Protein AF-A0A4V1M1I7-F1 (afdb_monomer_lite)

Organism: NCBI:txid2023153

pLDDT: mean 76.57, std 18.85, range [36.09, 95.5]

Sequence (164 aa):
MNKIRKSIFTLLSLIFSFTINANAEAYLWKATEIEGVVLYEGDFYGPFREELNNGKYTTFDWFANFAPGYQEYVYGEYYYGNSVWVEVYGMPQDEPTLKIGTRYGIIKDVGNILNGSNIIIGKIYRFFVPKKSVNSNPTFGQVDVNDTLRVYDGIQIKFEAGIR

Structure (mmCIF, N/CA/C/O backbone):
data_AF-A0A4V1M1I7-F1
#
_entry.id   AF-A0A4V1M1I7-F1
#
loop_
_atom_site.group_PDB
_atom_site.id
_atom_site.type_symbol
_atom_site.label_atom_id
_atom_site.label_alt_id
_atom_site.label_comp_id
_atom_site.label_asym_id
_atom_site.label_entity_id
_atom_site.label_seq_id
_atom_site.pdbx_PDB_ins_code
_atom_site.Cartn_x
_atom_site.Cartn_y
_atom_site.Cartn_z
_atom_site.occupancy
_atom_site.B_iso_or_equiv
_atom_site.auth_seq_id
_atom_site.auth_comp_id
_atom_site.auth_asym_id
_atom_site.auth_atom_id
_atom_site.pdbx_PDB_model_num
ATOM 1 N N . MET A 1 1 ? -66.630 -5.305 55.759 1.00 36.19 1 MET A N 1
ATOM 2 C CA . MET A 1 1 ? -65.847 -6.186 54.865 1.00 36.19 1 MET A CA 1
ATOM 3 C C . MET A 1 1 ? -64.830 -5.351 54.098 1.00 36.19 1 MET A C 1
ATOM 5 O O . MET A 1 1 ? -65.190 -4.296 53.604 1.00 36.19 1 MET A O 1
ATOM 9 N N . ASN A 1 2 ? -63.591 -5.850 54.056 1.00 37.81 2 ASN A N 1
ATOM 10 C CA . ASN A 1 2 ? -62.442 -5.499 53.206 1.00 37.81 2 ASN A CA 1
ATOM 11 C C . ASN A 1 2 ? -61.746 -4.131 53.357 1.00 37.81 2 ASN A C 1
ATOM 13 O O . ASN A 1 2 ? -62.029 -3.156 52.671 1.00 37.81 2 ASN A O 1
ATOM 17 N N . LYS A 1 3 ? -60.694 -4.155 54.192 1.00 41.28 3 LYS A N 1
ATOM 18 C CA . LYS A 1 3 ? -59.433 -3.427 53.976 1.00 41.28 3 LYS A CA 1
ATOM 19 C C . LYS A 1 3 ? -58.754 -3.952 52.700 1.00 41.28 3 LYS A C 1
ATOM 21 O O . LYS A 1 3 ? -58.774 -5.158 52.492 1.00 41.28 3 LYS A O 1
ATOM 26 N N . ILE A 1 4 ? -58.080 -3.080 51.946 1.00 48.16 4 ILE A N 1
ATOM 27 C CA . ILE A 1 4 ? -56.654 -3.180 51.557 1.00 48.16 4 ILE A CA 1
ATOM 28 C C . ILE A 1 4 ? -56.275 -1.887 50.812 1.00 48.16 4 ILE A C 1
ATOM 30 O O . ILE A 1 4 ? -56.821 -1.557 49.766 1.00 48.16 4 ILE A O 1
ATOM 34 N N . ARG A 1 5 ? -55.317 -1.154 51.391 1.00 45.94 5 ARG A N 1
ATOM 35 C CA . ARG A 1 5 ? -54.530 -0.100 50.738 1.00 45.94 5 ARG A CA 1
ATOM 36 C C . ARG A 1 5 ? -53.637 -0.731 49.670 1.00 45.94 5 ARG A C 1
ATOM 38 O O . ARG A 1 5 ? -52.955 -1.693 50.010 1.00 45.94 5 ARG A O 1
ATOM 45 N N . LYS A 1 6 ? -53.499 -0.111 48.495 1.00 41.00 6 LYS A N 1
ATOM 46 C CA . LYS A 1 6 ? -52.226 -0.072 47.751 1.00 41.00 6 LYS A CA 1
ATOM 47 C C . LYS A 1 6 ? -52.106 1.247 46.992 1.00 41.00 6 LYS A C 1
ATOM 49 O O . LYS A 1 6 ? -52.840 1.504 46.048 1.00 41.00 6 LYS A O 1
ATOM 54 N N . SER A 1 7 ? -51.172 2.068 47.454 1.00 45.44 7 SER A N 1
ATOM 55 C CA . SER A 1 7 ? -50.577 3.166 46.704 1.00 45.44 7 SER A CA 1
ATOM 56 C C . SER A 1 7 ? -49.886 2.611 45.462 1.00 45.44 7 SER A C 1
ATOM 58 O O . SER A 1 7 ? -49.142 1.639 45.581 1.00 45.44 7 SER A O 1
ATOM 60 N N . ILE A 1 8 ? -50.063 3.252 44.309 1.00 50.16 8 ILE A N 1
ATOM 61 C CA . ILE A 1 8 ? -49.113 3.148 43.199 1.00 50.16 8 ILE A CA 1
ATOM 62 C C . ILE A 1 8 ? -48.811 4.573 42.740 1.00 50.16 8 ILE A C 1
ATOM 64 O O . ILE A 1 8 ? -49.542 5.190 41.972 1.00 50.16 8 ILE A O 1
ATOM 68 N N . PHE A 1 9 ? -47.729 5.098 43.311 1.00 44.53 9 PHE A N 1
ATOM 69 C CA . PHE A 1 9 ? -46.867 6.067 42.654 1.00 44.53 9 PHE A CA 1
ATOM 70 C C . PHE A 1 9 ? -46.291 5.390 41.402 1.00 44.53 9 PHE A C 1
ATOM 72 O O . PHE A 1 9 ? -45.584 4.394 41.519 1.00 44.53 9 PHE A O 1
ATOM 79 N N . THR A 1 10 ? -46.546 5.951 40.230 1.00 44.44 10 THR A N 1
ATOM 80 C CA . THR A 1 10 ? -45.725 5.738 39.025 1.00 44.44 10 THR A CA 1
ATOM 81 C C . THR A 1 10 ? -45.689 7.096 38.345 1.00 44.44 10 THR A C 1
ATOM 83 O O . THR A 1 10 ? -46.663 7.514 37.734 1.00 44.44 10 THR A O 1
ATOM 86 N N . LEU A 1 11 ? -44.802 7.979 38.799 1.00 40.19 11 LEU A N 1
ATOM 87 C CA . LEU A 1 11 ? -43.403 8.084 38.378 1.00 40.19 11 LEU A CA 1
ATOM 88 C C . LEU A 1 11 ? -43.310 8.304 36.865 1.00 40.19 11 LEU A C 1
ATOM 90 O O . LEU A 1 11 ? -43.513 7.389 36.072 1.00 40.19 11 LEU A O 1
ATOM 94 N N . LEU A 1 12 ? -43.008 9.559 36.526 1.00 43.44 12 LEU A N 1
ATOM 95 C CA . LEU A 1 12 ? -42.399 9.999 35.279 1.00 43.44 12 LEU A CA 1
ATOM 96 C C . LEU A 1 12 ? -41.535 8.890 34.663 1.00 43.44 12 LEU A C 1
ATOM 98 O O . LEU A 1 12 ? -40.508 8.518 35.226 1.00 43.44 12 LEU A O 1
ATOM 102 N N . SER A 1 13 ? -41.874 8.467 33.454 1.00 42.19 13 SER A N 1
ATOM 103 C CA . SER A 1 13 ? -40.848 8.080 32.496 1.00 42.19 13 SER A CA 1
ATOM 104 C C . SER A 1 13 ? -41.127 8.826 31.200 1.00 42.19 13 SER A C 1
ATOM 106 O O . SER A 1 13 ? -41.821 8.333 30.311 1.00 42.19 13 SER A O 1
ATOM 108 N N . LEU A 1 14 ? -40.569 10.039 31.095 1.00 37.91 14 LEU A N 1
ATOM 109 C CA . LEU A 1 14 ? -40.053 10.479 29.806 1.00 37.91 14 LEU A CA 1
ATOM 110 C C . LEU A 1 14 ? -39.133 9.349 29.348 1.00 37.91 14 LEU A C 1
ATOM 112 O O . LEU A 1 14 ? -38.029 9.197 29.867 1.00 37.91 14 LEU A O 1
ATOM 116 N N . ILE A 1 15 ? -39.593 8.540 28.401 1.00 45.25 15 ILE A N 1
ATOM 117 C CA . ILE A 1 15 ? -38.695 7.709 27.616 1.00 45.25 15 ILE A CA 1
ATOM 118 C C . ILE A 1 15 ? -38.004 8.691 26.672 1.00 45.25 15 ILE A C 1
ATOM 120 O O . ILE A 1 15 ? -38.347 8.829 25.501 1.00 45.25 15 ILE A O 1
ATOM 124 N N . PHE A 1 16 ? -37.046 9.438 27.223 1.00 41.44 16 PHE A N 1
ATOM 125 C CA . PHE A 1 16 ? -35.917 9.899 26.447 1.00 41.44 16 PHE A CA 1
ATOM 126 C C . PHE A 1 16 ? -35.266 8.613 25.952 1.00 41.44 16 PHE A C 1
ATOM 128 O O . PHE A 1 16 ? -34.527 7.949 26.676 1.00 41.44 16 PHE A O 1
ATOM 135 N N . SER A 1 17 ? -35.607 8.221 24.729 1.00 42.81 17 SER A N 1
ATOM 136 C CA . SER A 1 17 ? -34.800 7.273 23.983 1.00 42.81 17 SER A CA 1
ATOM 137 C C . SER A 1 17 ? -33.497 7.998 23.659 1.00 42.81 17 SER A C 1
ATOM 139 O O . SER A 1 17 ? -33.286 8.469 22.549 1.00 42.81 17 SER A O 1
ATOM 141 N N . PHE A 1 18 ? -32.622 8.132 24.656 1.00 36.09 18 PHE A N 1
ATOM 142 C CA . PHE A 1 18 ? -31.196 8.162 24.399 1.00 36.09 18 PHE A CA 1
ATOM 143 C C . PHE A 1 18 ? -30.859 6.755 23.912 1.00 36.09 18 PHE A C 1
ATOM 145 O O . PHE A 1 18 ? -30.428 5.890 24.670 1.00 36.09 18 PHE A O 1
ATOM 152 N N . THR A 1 19 ? -31.089 6.501 22.624 1.00 41.03 19 THR A N 1
ATOM 153 C CA . THR A 1 19 ? -30.206 5.597 21.899 1.00 41.03 19 THR A CA 1
ATOM 154 C C . THR A 1 19 ? -28.835 6.233 21.990 1.00 41.03 19 THR A C 1
ATOM 156 O O . THR A 1 19 ? -28.500 7.171 21.268 1.00 41.03 19 THR A O 1
ATOM 159 N N . ILE A 1 20 ? -28.088 5.766 22.980 1.00 38.88 20 ILE A N 1
ATOM 160 C CA . ILE A 1 20 ? -26.663 5.967 23.110 1.00 38.88 20 ILE A CA 1
ATOM 161 C C . ILE A 1 20 ? -26.057 5.319 21.856 1.00 38.88 20 ILE A C 1
ATOM 163 O O . ILE A 1 20 ? -25.708 4.146 21.859 1.00 38.88 20 ILE A O 1
ATOM 167 N N . ASN A 1 21 ? -25.955 6.079 20.763 1.00 37.81 21 ASN A N 1
ATOM 168 C CA . ASN A 1 21 ? -24.954 5.848 19.722 1.00 37.81 21 ASN A CA 1
ATOM 169 C C . ASN A 1 21 ? -23.595 6.241 20.323 1.00 37.81 21 ASN A C 1
ATOM 171 O O . ASN A 1 21 ? -22.962 7.202 19.896 1.00 37.81 21 ASN A O 1
ATOM 175 N N . ALA A 1 22 ? -23.182 5.558 21.392 1.00 37.00 22 ALA A N 1
ATOM 176 C CA . ALA A 1 22 ? -21.804 5.613 21.838 1.00 37.00 22 ALA A CA 1
ATOM 177 C C . ALA A 1 22 ? -21.035 4.610 20.990 1.00 37.00 22 ALA A C 1
ATOM 179 O O . ALA A 1 22 ? -21.361 3.424 20.965 1.00 37.00 22 ALA A O 1
ATOM 180 N N . ASN A 1 23 ? -20.003 5.137 20.338 1.00 39.53 23 ASN A N 1
ATOM 181 C CA . ASN A 1 23 ? -18.962 4.434 19.601 1.00 39.53 23 ASN A CA 1
ATOM 182 C C . ASN A 1 23 ? -19.288 4.104 18.138 1.00 39.53 23 ASN A C 1
ATOM 184 O O . ASN A 1 23 ? -19.027 3.007 17.661 1.00 39.53 23 ASN A O 1
ATOM 188 N N . ALA A 1 24 ? -19.707 5.115 17.374 1.00 40.91 24 ALA A N 1
ATOM 189 C CA . ALA A 1 24 ? -18.973 5.366 16.137 1.00 40.91 24 ALA A CA 1
ATOM 190 C C . ALA A 1 24 ? -17.674 6.099 16.517 1.00 40.91 24 ALA A C 1
ATOM 192 O O . ALA A 1 24 ? -17.573 7.316 16.371 1.00 40.91 24 ALA A O 1
ATOM 193 N N . GLU A 1 25 ? -16.683 5.379 17.055 1.00 51.75 25 GLU A N 1
ATOM 194 C CA . GLU A 1 25 ? -15.313 5.818 16.796 1.00 51.75 25 GLU A CA 1
ATOM 195 C C . GLU A 1 25 ? -15.180 5.737 15.278 1.00 51.75 25 GLU A C 1
ATOM 197 O O . GLU A 1 25 ? -15.204 4.649 14.703 1.00 51.75 25 GLU A O 1
ATOM 202 N N . ALA A 1 26 ? -15.220 6.886 14.607 1.00 61.66 26 ALA A N 1
ATOM 203 C CA . ALA A 1 26 ? -15.118 6.918 13.163 1.00 61.66 26 ALA A CA 1
ATOM 204 C C . ALA A 1 26 ? -13.761 6.317 12.790 1.00 61.66 26 ALA A C 1
ATOM 206 O O . ALA A 1 26 ? -12.722 6.892 13.114 1.00 61.66 26 ALA A O 1
ATOM 207 N N . TYR A 1 27 ? -13.779 5.145 12.155 1.00 73.38 27 TYR A N 1
ATOM 208 C CA . TYR A 1 27 ? -12.565 4.497 11.682 1.00 73.38 27 TYR A CA 1
ATOM 209 C C . TYR A 1 27 ? -11.803 5.456 10.778 1.00 73.38 27 TYR A C 1
ATOM 211 O O . TYR A 1 27 ? -12.329 5.900 9.752 1.00 73.38 27 TYR A O 1
ATOM 219 N N . LEU A 1 28 ? -10.566 5.774 11.153 1.00 83.81 28 LEU A N 1
ATOM 220 C CA . LEU A 1 28 ? -9.701 6.605 10.331 1.00 83.81 28 LEU A CA 1
ATOM 221 C C . LEU A 1 28 ? -8.742 5.698 9.577 1.00 83.81 28 LEU A C 1
ATOM 223 O O . LEU A 1 28 ? -7.843 5.102 10.164 1.00 83.81 28 LEU A O 1
ATOM 227 N N . TRP A 1 29 ? -8.950 5.623 8.270 1.00 85.25 29 TRP A N 1
ATOM 228 C CA . TRP A 1 29 ? -8.084 4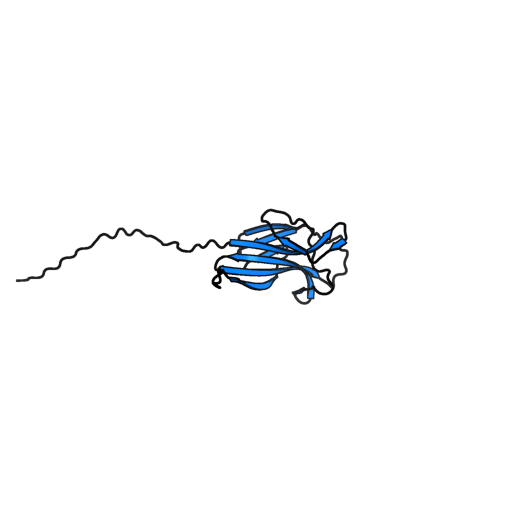.919 7.339 1.00 85.25 29 TRP A CA 1
ATOM 229 C C . TRP A 1 29 ? -7.094 5.910 6.745 1.00 85.25 29 TRP A C 1
ATOM 231 O O . TRP A 1 29 ? -7.496 6.927 6.176 1.00 85.25 29 TRP A O 1
ATOM 241 N N . LYS A 1 30 ? -5.803 5.615 6.854 1.00 84.19 30 LYS A N 1
ATOM 242 C CA . LYS A 1 30 ? -4.739 6.476 6.351 1.00 84.19 30 LYS A CA 1
ATOM 243 C C . LYS A 1 30 ? -3.666 5.620 5.689 1.00 84.19 30 LYS A C 1
ATOM 245 O O . LYS A 1 30 ? -3.001 4.846 6.365 1.00 84.19 30 LYS A O 1
ATOM 250 N N . ALA A 1 31 ? -3.468 5.773 4.380 1.00 88.00 31 ALA A N 1
ATOM 251 C CA . ALA A 1 31 ? -2.202 5.360 3.780 1.00 88.00 31 ALA A CA 1
ATOM 252 C C . ALA A 1 31 ? -1.130 6.341 4.264 1.00 88.00 31 ALA A C 1
ATOM 254 O O . ALA A 1 31 ? -1.311 7.553 4.129 1.00 88.00 31 ALA A O 1
ATOM 255 N N . THR A 1 32 ? -0.076 5.838 4.892 1.00 92.00 32 THR A N 1
ATOM 256 C CA . THR A 1 32 ? 0.901 6.676 5.595 1.00 92.00 32 THR A CA 1
ATOM 257 C C . THR A 1 32 ? 2.207 6.803 4.853 1.00 92.00 32 THR A C 1
ATOM 259 O O . THR A 1 32 ? 2.744 7.901 4.782 1.00 92.00 32 THR A O 1
ATOM 262 N N . GLU A 1 33 ? 2.691 5.713 4.273 1.00 92.88 33 GLU A N 1
ATOM 263 C CA . GLU A 1 33 ? 4.015 5.657 3.668 1.00 92.88 33 GLU A CA 1
ATOM 264 C C . GLU A 1 33 ? 4.005 4.734 2.451 1.00 92.88 33 GLU A C 1
ATOM 266 O O . GLU A 1 33 ? 3.313 3.710 2.438 1.00 92.88 33 GLU A O 1
ATOM 271 N N . ILE A 1 34 ? 4.791 5.092 1.440 1.00 90.69 34 ILE A N 1
ATOM 272 C CA . ILE A 1 34 ? 5.186 4.211 0.343 1.00 90.69 34 ILE A CA 1
ATOM 273 C C . ILE A 1 34 ? 6.702 4.015 0.374 1.00 90.69 34 ILE A C 1
ATOM 275 O O . ILE A 1 34 ? 7.449 4.971 0.567 1.00 90.69 34 ILE A O 1
ATOM 279 N N . GLU A 1 35 ? 7.147 2.775 0.181 1.00 88.25 35 GLU A N 1
ATOM 280 C CA . GLU A 1 35 ? 8.552 2.411 0.005 1.00 88.25 35 GLU A CA 1
ATOM 281 C C . GLU A 1 35 ? 8.747 1.731 -1.350 1.00 88.25 35 GLU A C 1
ATOM 283 O O . GLU A 1 35 ? 7.996 0.825 -1.742 1.00 88.25 35 GLU A O 1
ATOM 288 N N . GLY A 1 36 ? 9.811 2.137 -2.030 1.00 82.00 36 GLY A N 1
ATOM 289 C CA . GLY A 1 36 ? 10.224 1.594 -3.312 1.00 82.00 36 GLY A CA 1
ATOM 290 C C . GLY A 1 36 ? 11.560 2.170 -3.781 1.00 82.00 36 GLY A C 1
ATOM 291 O O . GLY A 1 36 ? 12.359 2.692 -3.006 1.00 82.00 36 GLY A O 1
ATOM 292 N N . VAL A 1 37 ? 11.816 2.044 -5.071 1.00 76.44 37 VAL A N 1
ATOM 293 C CA . VAL A 1 37 ? 12.939 2.633 -5.790 1.00 76.44 37 VAL A CA 1
ATOM 294 C C . VAL A 1 37 ? 12.402 3.737 -6.677 1.00 76.44 37 VAL A C 1
ATOM 296 O O . VAL A 1 37 ? 11.457 3.551 -7.434 1.00 76.44 37 VAL A O 1
ATOM 299 N N . VAL A 1 38 ? 13.054 4.876 -6.602 1.00 75.19 38 VAL A N 1
ATOM 300 C CA . VAL A 1 38 ? 12.752 6.041 -7.407 1.00 75.19 38 VAL A CA 1
ATOM 301 C C . VAL A 1 38 ? 13.395 5.870 -8.778 1.00 75.19 38 VAL A C 1
ATOM 303 O O . VAL A 1 38 ? 14.585 5.566 -8.869 1.00 75.19 38 VAL A O 1
ATOM 306 N N . LEU A 1 39 ? 12.615 6.068 -9.835 1.00 71.06 39 LEU A N 1
ATOM 307 C CA . LEU A 1 39 ? 13.112 6.315 -11.179 1.00 71.06 39 LEU A CA 1
ATOM 308 C C . LEU A 1 39 ? 13.285 7.829 -11.334 1.00 71.06 39 LEU A C 1
ATOM 310 O O . LEU A 1 39 ? 12.328 8.586 -11.226 1.00 71.06 39 LEU A O 1
ATOM 314 N N . TYR A 1 40 ? 14.506 8.292 -11.557 1.00 68.31 40 TYR A N 1
ATOM 315 C CA . TYR A 1 40 ? 14.780 9.711 -11.763 1.00 68.31 40 TYR A CA 1
ATOM 316 C C . TYR A 1 40 ? 15.797 9.863 -12.888 1.00 68.31 40 TYR A C 1
ATOM 318 O O . TYR A 1 40 ? 16.842 9.224 -12.869 1.00 68.31 40 TYR A O 1
ATOM 326 N N . GLU A 1 41 ? 15.460 10.662 -13.905 1.00 73.44 41 GLU A N 1
ATOM 327 C CA . GLU A 1 41 ? 16.306 10.896 -15.091 1.00 73.44 41 GLU A CA 1
ATOM 328 C C . GLU A 1 41 ? 16.744 9.613 -15.838 1.00 73.44 41 GLU A C 1
ATOM 330 O O . GLU A 1 41 ? 17.733 9.605 -16.563 1.00 73.44 41 GLU A O 1
ATOM 335 N N . GLY A 1 42 ? 15.962 8.531 -15.726 1.00 67.88 42 GLY A N 1
ATOM 336 C CA . GLY A 1 42 ? 16.249 7.235 -16.358 1.00 67.88 42 GLY A CA 1
ATOM 337 C C . GLY A 1 42 ? 17.073 6.276 -15.494 1.00 67.88 42 GLY A C 1
ATOM 338 O O . GLY A 1 42 ? 17.227 5.114 -15.873 1.00 67.88 42 GLY A O 1
ATOM 339 N N . ASP A 1 43 ? 17.523 6.731 -14.325 1.00 69.25 43 ASP A N 1
ATOM 340 C CA . ASP A 1 43 ? 18.288 5.951 -13.361 1.00 69.25 43 ASP A CA 1
ATOM 341 C C . ASP A 1 43 ? 17.446 5.561 -12.142 1.00 69.25 43 ASP A C 1
ATOM 343 O O . ASP A 1 43 ? 16.476 6.222 -11.768 1.00 69.25 43 ASP A O 1
ATOM 347 N N . PHE A 1 44 ? 17.833 4.455 -11.508 1.00 72.25 44 PHE A N 1
ATOM 348 C CA . PHE A 1 44 ? 17.159 3.911 -10.335 1.00 72.25 44 PHE A CA 1
ATOM 349 C C . PHE A 1 44 ? 17.917 4.251 -9.055 1.00 72.25 44 PHE A C 1
ATOM 351 O O . PHE A 1 44 ? 19.112 3.979 -8.936 1.00 72.25 44 PHE A O 1
ATOM 358 N N . TYR A 1 45 ? 17.195 4.747 -8.056 1.00 71.62 45 TYR A N 1
ATOM 359 C CA . TYR A 1 45 ? 17.746 5.098 -6.753 1.00 71.62 45 TYR A CA 1
ATOM 360 C C . TYR A 1 45 ? 16.872 4.541 -5.620 1.00 71.62 45 TYR A C 1
ATOM 362 O O . TYR A 1 45 ? 15.648 4.585 -5.699 1.00 71.62 45 TYR A O 1
ATOM 370 N N . GLY A 1 46 ? 17.470 4.038 -4.536 1.00 70.19 46 GLY A N 1
ATOM 371 C CA . GLY A 1 46 ? 16.712 3.631 -3.345 1.00 70.19 46 GLY A CA 1
ATOM 372 C C . GLY A 1 46 ? 17.298 2.447 -2.564 1.00 70.19 46 GLY A C 1
ATOM 373 O O . GLY A 1 46 ? 18.424 2.028 -2.842 1.00 70.19 46 GLY A O 1
ATOM 374 N N . PRO A 1 47 ? 16.543 1.900 -1.588 1.00 75.69 47 PRO A N 1
ATOM 375 C CA . PRO A 1 47 ? 15.135 2.203 -1.313 1.00 75.69 47 PRO A CA 1
ATOM 376 C C . PRO A 1 47 ? 14.930 3.588 -0.687 1.00 75.69 47 PRO A C 1
ATOM 378 O O . PRO A 1 47 ? 15.723 4.027 0.144 1.00 75.69 47 PRO A O 1
ATOM 381 N N . PHE A 1 48 ? 13.847 4.256 -1.075 1.00 81.88 48 PHE A N 1
ATOM 382 C CA . PHE A 1 48 ? 13.366 5.478 -0.434 1.00 81.88 48 PHE A CA 1
ATOM 383 C C . PHE A 1 48 ? 11.988 5.257 0.163 1.00 81.88 48 PHE A C 1
ATOM 385 O O . PHE A 1 48 ? 11.281 4.318 -0.202 1.00 81.88 48 PHE A O 1
ATOM 392 N N . ARG A 1 49 ? 11.609 6.169 1.055 1.00 88.38 49 ARG A N 1
ATOM 393 C CA . ARG A 1 49 ? 10.283 6.241 1.657 1.00 88.38 49 ARG A CA 1
ATOM 394 C C . ARG A 1 49 ? 9.711 7.630 1.470 1.00 88.38 49 ARG A C 1
ATOM 396 O O . ARG A 1 49 ? 10.445 8.613 1.573 1.00 88.38 49 ARG A O 1
ATOM 403 N N . GLU A 1 50 ? 8.415 7.700 1.224 1.00 90.00 50 GLU A N 1
ATOM 404 C CA . GLU A 1 50 ? 7.680 8.957 1.155 1.00 90.00 50 GLU A CA 1
ATOM 405 C C . GLU A 1 50 ? 6.380 8.860 1.944 1.00 90.00 50 GLU A C 1
ATOM 407 O O . GLU A 1 50 ? 5.621 7.897 1.815 1.00 90.00 50 GLU A O 1
ATOM 412 N N . GLU A 1 51 ? 6.117 9.898 2.739 1.00 93.19 51 GLU A N 1
ATOM 413 C CA . GLU A 1 51 ? 4.837 10.060 3.411 1.00 93.19 51 GLU A CA 1
ATOM 414 C C . GLU A 1 51 ? 3.738 10.404 2.406 1.00 93.19 51 GLU A C 1
ATOM 416 O O . GLU A 1 51 ? 3.802 11.387 1.660 1.00 93.19 51 GLU A O 1
ATOM 421 N N . LEU A 1 52 ? 2.676 9.609 2.431 1.00 92.12 52 LEU A N 1
ATOM 422 C CA . LEU A 1 52 ? 1.562 9.755 1.515 1.00 92.12 52 LEU A CA 1
ATOM 423 C C . LEU A 1 52 ? 0.571 10.808 2.012 1.00 92.12 52 LEU A C 1
ATOM 425 O O . LEU A 1 52 ? 0.150 10.835 3.170 1.00 92.12 52 LEU A O 1
ATOM 429 N N . ASN A 1 53 ? 0.141 11.661 1.086 1.00 89.81 53 ASN A N 1
ATOM 430 C CA . ASN A 1 53 ? -0.835 12.709 1.343 1.00 89.81 53 ASN A CA 1
ATOM 431 C C . ASN A 1 53 ? -2.062 12.509 0.453 1.00 89.81 53 ASN A C 1
ATOM 433 O O . ASN A 1 53 ? -1.947 12.452 -0.770 1.00 89.81 53 ASN A O 1
ATOM 437 N N . ASN A 1 54 ? -3.244 12.429 1.068 1.00 89.81 54 ASN A N 1
ATOM 438 C CA . ASN A 1 54 ? -4.486 12.166 0.345 1.00 89.81 54 ASN A CA 1
ATOM 439 C C . ASN A 1 54 ? -4.760 13.262 -0.699 1.00 89.81 54 ASN A C 1
ATOM 441 O O . ASN A 1 54 ? -4.642 14.455 -0.407 1.00 89.81 54 ASN A O 1
ATOM 445 N N . GLY A 1 55 ? -5.124 12.850 -1.908 1.00 87.88 55 GLY A N 1
ATOM 446 C CA . GLY A 1 55 ? -5.381 13.710 -3.060 1.00 87.88 55 GLY A CA 1
ATOM 447 C C . GLY A 1 55 ? -4.134 14.313 -3.714 1.00 87.88 55 GLY A C 1
ATOM 448 O O . GLY A 1 55 ? -4.277 15.131 -4.622 1.00 87.88 55 GLY A O 1
ATOM 449 N N . LYS A 1 56 ? -2.920 13.955 -3.275 1.00 89.75 56 LYS A N 1
ATOM 450 C CA . LYS A 1 56 ? -1.666 14.457 -3.860 1.00 89.75 56 LYS A CA 1
ATOM 451 C C . LYS A 1 56 ? -0.959 13.376 -4.671 1.00 89.75 56 LYS A C 1
ATOM 453 O O . LYS A 1 56 ? -1.202 12.189 -4.486 1.00 89.75 56 LYS A O 1
ATOM 458 N N . TYR A 1 57 ? -0.109 13.810 -5.595 1.00 87.44 57 TYR A N 1
ATOM 459 C CA . TYR A 1 57 ? 0.841 12.917 -6.251 1.00 87.44 57 TYR A CA 1
ATOM 460 C C . TYR A 1 57 ? 2.046 12.693 -5.345 1.00 87.44 57 TYR A C 1
ATOM 462 O O . TYR A 1 57 ? 2.420 13.609 -4.605 1.00 87.44 57 TYR A O 1
ATOM 470 N N . THR A 1 58 ? 2.654 11.514 -5.453 1.00 87.38 58 THR A N 1
ATOM 471 C CA . THR A 1 58 ? 4.016 11.286 -4.974 1.00 87.38 58 THR A CA 1
ATOM 472 C C . THR A 1 58 ? 4.972 12.279 -5.627 1.00 87.38 58 THR A C 1
ATOM 474 O O . THR A 1 58 ? 4.754 12.745 -6.754 1.00 87.38 58 THR A O 1
ATOM 477 N N . THR A 1 59 ? 6.028 12.639 -4.911 1.00 85.38 59 THR A N 1
ATOM 478 C CA . THR A 1 59 ? 7.099 13.488 -5.441 1.00 85.38 59 THR A CA 1
ATOM 479 C C . THR A 1 59 ? 8.036 12.723 -6.367 1.00 85.38 59 THR A C 1
ATOM 481 O O . THR A 1 59 ? 8.721 13.353 -7.172 1.00 85.38 59 THR A O 1
ATOM 484 N N . PHE A 1 60 ? 8.042 11.394 -6.272 1.00 77.25 60 PHE A N 1
ATOM 485 C CA . PHE A 1 60 ? 8.919 10.517 -7.031 1.00 77.25 60 PHE A CA 1
ATOM 486 C C . PHE A 1 60 ? 8.176 9.549 -7.936 1.00 77.25 60 PHE A C 1
ATOM 488 O O . PHE A 1 60 ? 7.031 9.183 -7.636 1.00 77.25 60 PHE A O 1
ATOM 495 N N . ASP A 1 61 ? 8.900 9.094 -8.968 1.00 79.12 61 ASP A N 1
ATOM 496 C CA . ASP A 1 61 ? 8.435 8.037 -9.848 1.00 79.12 61 ASP A CA 1
ATOM 497 C C . ASP A 1 61 ? 8.731 6.656 -9.236 1.00 79.12 61 ASP A C 1
ATOM 499 O O . ASP A 1 61 ? 9.883 6.213 -9.218 1.00 79.12 61 ASP A O 1
ATOM 503 N N . TRP A 1 62 ? 7.733 5.979 -8.664 1.00 78.94 62 TRP A N 1
ATOM 504 C CA . TRP A 1 62 ? 7.948 4.788 -7.829 1.00 78.94 62 TRP A CA 1
ATOM 505 C C . TRP A 1 62 ? 7.912 3.479 -8.627 1.00 78.94 62 TRP A C 1
ATOM 507 O O . TRP A 1 62 ? 6.857 2.925 -8.961 1.00 78.94 62 TRP A O 1
ATOM 517 N N . PHE A 1 63 ? 9.092 2.894 -8.818 1.00 73.94 63 PHE A N 1
ATOM 518 C CA . PHE A 1 63 ? 9.266 1.462 -9.051 1.00 73.94 63 PHE A CA 1
ATOM 519 C C . PHE A 1 63 ? 9.641 0.780 -7.730 1.00 73.94 63 PHE A C 1
ATOM 521 O O . PHE A 1 63 ? 9.732 1.434 -6.701 1.00 73.94 63 PHE A O 1
ATOM 528 N N . ALA A 1 64 ? 9.885 -0.528 -7.690 1.00 63.78 64 ALA A N 1
ATOM 529 C CA . ALA A 1 64 ? 10.346 -1.118 -6.439 1.00 63.78 64 ALA A CA 1
ATOM 530 C C . ALA A 1 64 ? 11.335 -2.266 -6.558 1.00 63.78 64 ALA A C 1
ATOM 532 O O . ALA A 1 64 ? 11.216 -3.152 -7.397 1.00 63.78 64 ALA A O 1
ATOM 533 N N . ASN A 1 65 ? 12.266 -2.201 -5.608 1.00 51.50 65 ASN A N 1
ATOM 534 C CA . ASN A 1 65 ? 13.384 -3.069 -5.275 1.00 51.50 65 ASN A CA 1
ATOM 535 C C . ASN A 1 65 ? 14.416 -3.359 -6.358 1.00 51.50 65 ASN A C 1
ATOM 537 O O . ASN A 1 65 ? 14.421 -4.393 -7.014 1.00 51.50 65 ASN A O 1
ATOM 541 N N . PHE A 1 66 ? 15.393 -2.457 -6.399 1.00 47.41 66 PHE A N 1
ATOM 542 C CA . PHE A 1 66 ? 16.665 -2.588 -7.096 1.00 47.41 66 PHE A CA 1
ATOM 543 C C . PHE A 1 66 ? 17.861 -2.550 -6.127 1.00 47.41 66 PHE A C 1
ATOM 545 O O . PHE A 1 66 ? 18.960 -2.149 -6.493 1.00 47.41 66 PHE A O 1
ATOM 552 N N . ALA A 1 67 ? 17.675 -3.000 -4.884 1.00 44.12 67 ALA A N 1
ATOM 553 C CA . ALA A 1 67 ? 18.791 -3.533 -4.110 1.00 44.12 67 ALA A CA 1
ATOM 554 C C . ALA A 1 67 ? 18.859 -5.048 -4.392 1.00 44.12 67 ALA A C 1
ATOM 556 O O . ALA A 1 67 ? 17.791 -5.658 -4.489 1.00 44.12 67 ALA A O 1
ATOM 557 N N . PRO A 1 68 ? 20.042 -5.685 -4.487 1.00 42.88 68 PRO A N 1
ATOM 558 C CA . PRO A 1 68 ? 20.219 -7.128 -4.734 1.00 42.88 68 PRO A CA 1
ATOM 559 C C . PRO A 1 68 ? 19.522 -8.115 -3.760 1.00 42.88 68 PRO A C 1
ATOM 561 O O . PRO A 1 68 ? 19.905 -9.279 -3.713 1.00 42.88 68 PRO A O 1
ATOM 564 N N . GLY A 1 69 ? 18.532 -7.690 -2.964 1.00 47.06 69 GLY A N 1
ATOM 565 C CA . GLY A 1 69 ? 17.938 -8.470 -1.881 1.00 47.06 69 GLY A CA 1
ATOM 566 C C . GLY A 1 69 ? 16.442 -8.287 -1.593 1.00 47.06 69 GLY A C 1
ATOM 567 O O . GLY A 1 69 ? 15.982 -8.932 -0.661 1.00 47.06 69 GLY A O 1
ATOM 568 N N . TYR A 1 70 ? 15.660 -7.491 -2.336 1.00 59.03 70 TYR A N 1
ATOM 569 C CA . TYR A 1 70 ? 14.243 -7.270 -1.972 1.00 59.03 70 TYR A CA 1
ATOM 570 C C . TYR A 1 70 ? 13.227 -7.597 -3.080 1.00 59.03 70 TYR A C 1
ATOM 572 O O . TYR A 1 70 ? 12.317 -6.847 -3.409 1.00 59.03 70 TYR A O 1
ATOM 580 N N . GLN A 1 71 ? 13.342 -8.781 -3.651 1.00 77.50 71 GLN A N 1
ATOM 581 C CA . GLN A 1 71 ? 12.237 -9.392 -4.386 1.00 77.50 71 GLN A CA 1
ATOM 582 C C . GLN A 1 71 ? 11.235 -10.021 -3.409 1.00 77.50 71 GLN A C 1
ATOM 584 O O . GLN A 1 71 ? 11.633 -10.644 -2.425 1.00 77.50 71 GLN A O 1
ATOM 589 N N . GLU A 1 72 ? 9.939 -9.907 -3.683 1.00 82.81 72 GLU A N 1
ATOM 590 C CA . GLU A 1 72 ? 8.900 -10.518 -2.847 1.00 82.81 72 GLU A CA 1
ATOM 591 C C . GLU A 1 72 ? 8.288 -11.712 -3.576 1.00 82.81 72 GLU A C 1
ATOM 593 O O . GLU A 1 72 ? 7.887 -11.612 -4.737 1.00 82.81 72 GLU A O 1
ATOM 598 N N . TYR A 1 73 ? 8.234 -12.860 -2.896 1.00 85.81 73 TYR A N 1
ATOM 599 C CA . TYR A 1 73 ? 7.615 -14.064 -3.442 1.00 85.81 73 TYR A CA 1
ATOM 600 C C . TYR A 1 73 ? 6.098 -13.972 -3.301 1.00 85.81 73 TYR A C 1
ATOM 602 O O . TYR A 1 73 ? 5.569 -13.953 -2.184 1.00 85.81 73 TYR A O 1
ATOM 610 N N . VAL A 1 74 ? 5.399 -13.901 -4.431 1.00 84.12 74 VAL A N 1
ATOM 611 C CA . VAL A 1 74 ? 3.939 -13.820 -4.498 1.00 84.12 74 VAL A CA 1
ATOM 612 C C . VAL A 1 74 ? 3.436 -14.615 -5.700 1.00 84.12 74 VAL A C 1
ATOM 614 O O . VAL A 1 74 ? 4.052 -14.625 -6.759 1.00 84.12 74 VAL A O 1
ATOM 617 N N . TYR A 1 75 ? 2.321 -15.325 -5.527 1.00 85.75 75 TYR A N 1
ATOM 618 C CA . TYR A 1 75 ? 1.690 -16.131 -6.585 1.00 85.75 75 TYR A CA 1
ATOM 619 C C . TYR A 1 75 ? 2.594 -17.176 -7.268 1.00 85.75 75 TYR A C 1
ATOM 621 O O . TYR A 1 75 ? 2.357 -17.539 -8.415 1.00 85.75 75 TYR A O 1
ATOM 629 N N . GLY A 1 76 ? 3.603 -17.699 -6.571 1.00 87.69 76 GLY A N 1
ATOM 630 C CA . GLY A 1 76 ? 4.458 -18.763 -7.104 1.00 87.69 76 GLY A CA 1
ATOM 631 C C . GLY A 1 76 ? 5.777 -18.292 -7.728 1.00 87.69 76 GLY A C 1
ATOM 632 O O . GLY A 1 76 ? 6.598 -19.134 -8.089 1.00 87.69 76 GLY A O 1
ATOM 633 N N . GLU A 1 77 ? 6.028 -16.983 -7.811 1.00 89.81 77 GLU A N 1
ATOM 634 C CA . GLU A 1 77 ? 7.271 -16.420 -8.353 1.00 89.81 77 GLU A CA 1
ATOM 635 C C . GLU A 1 77 ? 7.686 -15.124 -7.630 1.00 89.81 77 GLU A C 1
ATOM 637 O O . GLU A 1 77 ? 6.971 -14.598 -6.777 1.00 89.81 77 GLU A O 1
ATOM 642 N N . TYR A 1 78 ? 8.877 -14.616 -7.947 1.00 86.88 78 TYR A N 1
ATOM 643 C CA . TYR A 1 78 ? 9.404 -13.383 -7.367 1.00 86.88 78 TYR A CA 1
ATOM 644 C C . TYR A 1 78 ? 8.990 -12.154 -8.178 1.00 86.88 78 TYR A C 1
ATOM 646 O O . TYR A 1 78 ? 9.090 -12.149 -9.407 1.00 86.88 78 TYR A O 1
ATOM 654 N N . TYR A 1 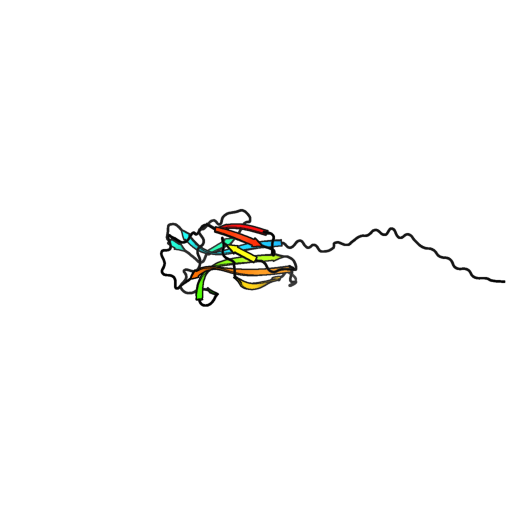79 ? 8.584 -11.093 -7.481 1.00 85.31 79 TYR A N 1
ATOM 655 C CA . TYR A 1 79 ? 8.161 -9.830 -8.076 1.00 85.31 79 TYR A CA 1
ATOM 656 C C . TYR A 1 79 ? 8.914 -8.621 -7.514 1.00 85.31 79 TYR A C 1
ATOM 658 O O . TYR A 1 79 ? 9.249 -8.550 -6.331 1.00 85.31 79 TYR A O 1
ATOM 666 N N . TYR A 1 80 ? 9.068 -7.632 -8.386 1.00 81.12 80 TYR A N 1
ATOM 667 C CA . TYR A 1 80 ? 9.328 -6.228 -8.092 1.00 81.12 80 TYR A CA 1
ATOM 668 C C . TYR A 1 80 ? 7.992 -5.492 -7.913 1.00 81.12 80 TYR A C 1
ATOM 670 O O . TYR A 1 80 ? 7.066 -5.693 -8.709 1.00 81.12 80 TYR A O 1
ATOM 678 N N . GLY A 1 81 ? 7.854 -4.656 -6.882 1.00 83.69 81 GLY A N 1
ATOM 679 C CA . GLY A 1 81 ? 6.575 -4.016 -6.545 1.00 83.69 81 GLY A CA 1
ATOM 680 C C . GLY A 1 81 ? 6.607 -3.157 -5.277 1.00 83.69 81 GLY A C 1
ATOM 681 O O . GLY A 1 81 ? 7.481 -3.334 -4.439 1.00 83.69 81 GLY A O 1
ATOM 682 N N . ASN A 1 82 ? 5.708 -2.186 -5.149 1.00 87.06 82 ASN A N 1
ATOM 683 C CA . ASN A 1 82 ? 5.788 -1.179 -4.083 1.00 87.06 82 ASN A CA 1
ATOM 684 C C . ASN A 1 82 ? 5.294 -1.732 -2.743 1.00 87.06 82 ASN A C 1
ATOM 686 O O . ASN A 1 82 ? 4.311 -2.479 -2.718 1.00 87.06 82 ASN A O 1
ATOM 690 N N . SER A 1 83 ? 5.933 -1.333 -1.640 1.00 91.50 83 SER A N 1
ATOM 691 C CA . SER A 1 83 ? 5.376 -1.550 -0.302 1.00 91.50 83 SER A CA 1
ATOM 692 C C . SER A 1 83 ? 4.607 -0.310 0.146 1.00 91.50 83 SER A C 1
ATOM 694 O O . SER A 1 83 ? 5.096 0.802 -0.017 1.00 91.50 83 SER A O 1
ATOM 696 N N . VAL A 1 84 ? 3.407 -0.487 0.698 1.00 92.88 84 VAL A N 1
ATOM 697 C CA . VAL A 1 84 ? 2.589 0.619 1.221 1.00 92.88 84 VAL A CA 1
ATOM 698 C C . VAL A 1 84 ? 2.097 0.284 2.619 1.00 92.88 84 VAL A C 1
ATOM 700 O O . VAL A 1 84 ? 1.586 -0.814 2.852 1.00 92.88 84 VAL A O 1
ATOM 703 N N . TRP A 1 85 ? 2.198 1.251 3.525 1.00 95.12 85 TRP A N 1
ATOM 704 C CA . TRP A 1 85 ? 1.698 1.151 4.887 1.00 95.12 85 TRP A CA 1
ATOM 705 C C . TRP A 1 85 ? 0.356 1.861 5.005 1.00 95.12 85 TRP A C 1
ATOM 707 O O . TRP A 1 85 ? 0.182 2.996 4.556 1.00 95.12 85 TRP A O 1
ATOM 717 N N . VAL A 1 86 ? -0.607 1.165 5.601 1.00 95.44 86 VAL A N 1
ATOM 718 C CA . VAL A 1 86 ? -1.950 1.676 5.865 1.00 95.44 86 VAL A CA 1
ATOM 719 C C . VAL A 1 86 ? -2.237 1.538 7.346 1.00 95.44 86 VAL A C 1
ATOM 721 O O . VAL A 1 86 ? -2.310 0.431 7.873 1.00 95.44 86 VAL A O 1
ATOM 724 N N . GLU A 1 87 ? -2.432 2.665 8.009 1.00 93.62 87 GLU A N 1
ATOM 725 C CA . GLU A 1 87 ? -2.899 2.729 9.383 1.00 93.62 87 GLU A CA 1
ATOM 726 C C . GLU A 1 87 ? -4.420 2.832 9.414 1.00 93.62 87 GLU A C 1
ATOM 728 O O . GLU A 1 87 ? -5.043 3.570 8.645 1.00 93.62 87 GLU A O 1
ATOM 733 N N . VAL A 1 88 ? -5.021 2.075 10.322 1.00 92.62 88 VAL A N 1
ATOM 734 C CA . VAL A 1 88 ? -6.459 2.042 10.551 1.00 92.62 88 VAL A CA 1
ATOM 735 C C . VAL A 1 88 ? -6.687 2.221 12.037 1.00 92.62 88 VAL A C 1
ATOM 737 O O . VAL A 1 88 ? -6.402 1.319 12.825 1.00 92.62 88 VAL A O 1
ATOM 740 N N . TYR A 1 89 ? -7.172 3.395 12.423 1.00 90.19 89 TYR A N 1
ATOM 741 C CA . TYR A 1 89 ? -7.484 3.711 13.813 1.00 90.19 89 TYR A CA 1
ATOM 742 C C . TYR A 1 89 ? -8.922 3.316 14.161 1.00 90.19 89 TYR A C 1
ATOM 744 O O . TYR A 1 89 ? -9.821 3.401 13.320 1.00 90.19 89 TYR A O 1
ATOM 752 N N . GLY A 1 90 ? -9.125 2.903 15.412 1.00 84.75 90 GLY A N 1
ATOM 753 C CA . GLY A 1 90 ? -10.335 2.237 15.899 1.00 84.75 90 GLY A CA 1
ATOM 754 C C . GLY A 1 90 ? -10.247 0.710 15.765 1.00 84.75 90 GLY A C 1
ATOM 755 O O . GLY A 1 90 ? -9.214 0.163 15.383 1.00 84.75 90 GLY A O 1
ATOM 756 N N . MET A 1 91 ? -11.330 -0.005 16.084 1.00 72.62 91 MET A N 1
ATOM 757 C CA . MET A 1 91 ? -11.442 -1.459 15.864 1.00 72.62 91 MET A CA 1
ATOM 758 C C . MET A 1 91 ? -12.148 -1.779 14.535 1.00 72.62 91 MET A C 1
ATOM 760 O O . MET A 1 91 ? -13.374 -1.931 14.549 1.00 72.62 91 MET A O 1
ATOM 764 N N . PRO A 1 92 ? -11.437 -1.831 13.391 1.00 70.12 92 PRO A N 1
ATOM 765 C CA . PRO A 1 92 ? -12.073 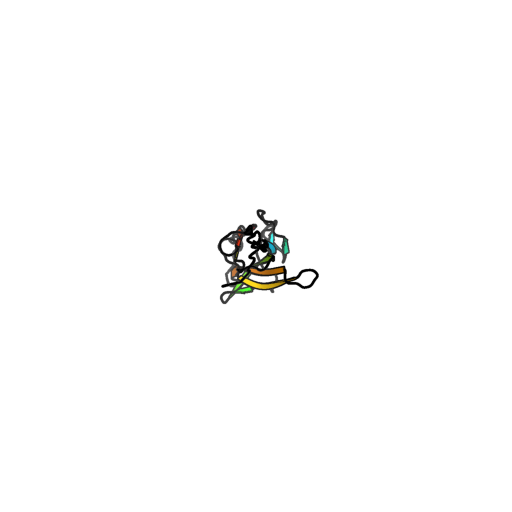-1.973 12.086 1.00 70.12 92 PRO A CA 1
ATOM 766 C C . PRO A 1 92 ? -12.859 -3.282 11.986 1.00 70.12 92 PRO A C 1
ATOM 768 O O . PRO A 1 92 ? -12.400 -4.320 12.465 1.00 70.12 92 PRO A O 1
ATOM 771 N N . GLN A 1 93 ? -14.039 -3.226 11.361 1.00 70.81 93 GLN A N 1
ATOM 772 C CA . GLN A 1 93 ? -14.844 -4.425 11.099 1.00 70.81 93 GLN A CA 1
ATOM 773 C C . GLN A 1 93 ? -14.304 -5.242 9.920 1.00 70.81 93 GLN A C 1
ATOM 775 O O . GLN A 1 93 ? -14.433 -6.462 9.928 1.00 70.81 93 GLN A O 1
ATOM 780 N N . ASP A 1 94 ? -13.640 -4.576 8.972 1.00 82.38 94 ASP A N 1
ATOM 781 C CA . ASP A 1 94 ? -13.101 -5.171 7.751 1.00 82.38 94 ASP A CA 1
ATOM 782 C C . ASP A 1 94 ? -11.608 -4.851 7.587 1.00 82.38 94 ASP A C 1
ATOM 784 O O . ASP A 1 94 ? -11.096 -3.878 8.145 1.00 82.38 94 ASP A O 1
ATOM 788 N N . GLU A 1 95 ? -10.893 -5.668 6.815 1.00 90.44 95 GLU A N 1
ATOM 789 C CA . GLU A 1 95 ? -9.498 -5.408 6.442 1.00 90.44 95 GLU A CA 1
ATOM 790 C C . GLU A 1 95 ? -9.410 -4.411 5.271 1.00 90.44 95 GLU A C 1
ATOM 792 O O . GLU A 1 95 ? -10.268 -4.425 4.380 1.00 90.44 95 GLU A O 1
ATOM 797 N N . PRO A 1 96 ? -8.369 -3.552 5.219 1.00 92.94 96 PRO A N 1
ATOM 798 C CA . PRO A 1 96 ? -8.173 -2.669 4.079 1.00 92.94 96 PRO A CA 1
ATOM 799 C C . PRO A 1 96 ? -7.977 -3.472 2.808 1.00 92.94 96 PRO A C 1
ATOM 801 O O . PRO A 1 96 ? -7.262 -4.473 2.783 1.00 92.94 96 PRO A O 1
ATOM 804 N N . THR A 1 97 ? -8.490 -2.940 1.708 1.00 94.94 97 THR A N 1
ATOM 805 C CA . THR A 1 97 ? -8.027 -3.336 0.379 1.00 94.94 97 THR A CA 1
ATOM 806 C C . THR A 1 97 ? -7.208 -2.208 -0.222 1.00 94.94 97 THR A C 1
ATOM 808 O O . THR A 1 97 ? -7.643 -1.059 -0.224 1.00 94.94 97 THR A O 1
ATOM 811 N N . LEU A 1 98 ? -6.035 -2.531 -0.764 1.00 95.19 98 LEU A N 1
ATOM 812 C CA . LEU A 1 98 ? -5.157 -1.569 -1.423 1.00 95.19 98 LEU A CA 1
ATOM 813 C C . LEU A 1 98 ? -5.018 -1.888 -2.911 1.00 95.19 98 LEU A C 1
ATOM 815 O O . LEU A 1 98 ? -4.906 -3.052 -3.297 1.00 95.19 98 LEU A O 1
ATOM 819 N N . LYS A 1 99 ? -4.993 -0.849 -3.746 1.00 94.12 99 LYS A N 1
ATOM 820 C CA . LYS A 1 99 ? -4.692 -0.942 -5.176 1.00 94.12 99 LYS A CA 1
ATOM 821 C C . LYS A 1 99 ? -3.690 0.110 -5.611 1.00 94.12 99 LYS A C 1
ATOM 823 O O . LYS A 1 99 ? -3.768 1.241 -5.148 1.00 94.12 99 LYS A O 1
ATOM 828 N N . ILE A 1 100 ? -2.838 -0.243 -6.567 1.00 90.81 100 ILE A N 1
ATOM 829 C CA . ILE A 1 100 ? -2.105 0.714 -7.400 1.00 90.81 100 ILE A CA 1
ATOM 830 C C . ILE A 1 100 ? -2.476 0.411 -8.851 1.00 90.81 100 ILE A C 1
ATOM 832 O O . ILE A 1 100 ? -2.241 -0.701 -9.335 1.00 90.81 100 ILE A O 1
ATOM 836 N N . GLY A 1 101 ? -3.128 1.368 -9.511 1.00 89.25 101 GLY A N 1
ATOM 837 C CA . GLY A 1 101 ? -3.687 1.158 -10.844 1.00 89.25 101 GLY A CA 1
ATOM 838 C C . GLY A 1 101 ? -4.747 0.058 -10.834 1.00 89.25 101 GLY A C 1
ATOM 839 O O . GLY A 1 101 ? -5.737 0.120 -10.099 1.00 89.25 101 GLY A O 1
ATOM 840 N N . THR A 1 102 ? -4.524 -0.983 -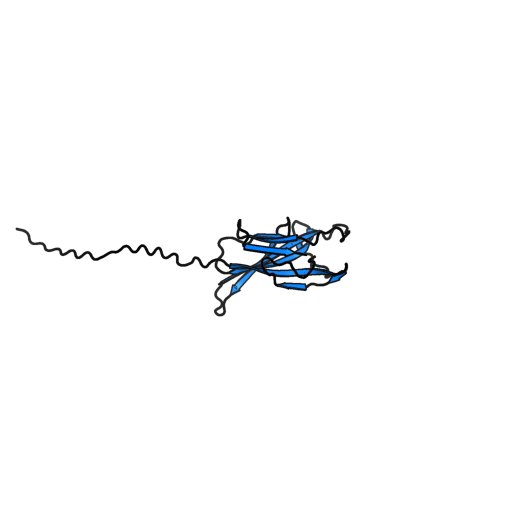11.634 1.00 89.38 102 THR A N 1
ATOM 841 C CA . THR A 1 102 ? -5.396 -2.169 -11.717 1.00 89.38 102 THR A CA 1
ATOM 842 C C . THR A 1 102 ? -4.987 -3.301 -10.775 1.00 89.38 102 THR A C 1
ATOM 844 O O . THR A 1 102 ? -5.714 -4.288 -10.653 1.00 89.38 102 THR A O 1
ATOM 847 N N . ARG A 1 103 ? -3.843 -3.181 -10.094 1.00 89.44 103 ARG A N 1
ATOM 848 C CA . ARG A 1 103 ? -3.253 -4.264 -9.303 1.00 89.44 103 ARG A CA 1
ATOM 849 C C . ARG A 1 103 ? -3.607 -4.139 -7.834 1.00 89.44 103 ARG A C 1
ATOM 851 O O . ARG A 1 103 ? -3.525 -3.056 -7.262 1.00 89.44 103 ARG A O 1
ATOM 858 N N . TYR A 1 104 ? -3.961 -5.264 -7.225 1.00 93.06 104 TYR A N 1
ATOM 859 C CA . TYR A 1 104 ? -4.228 -5.349 -5.795 1.00 93.06 104 TYR A CA 1
ATOM 860 C C . TYR A 1 104 ? -2.932 -5.546 -5.008 1.00 93.06 104 TYR A C 1
ATOM 862 O O . TYR A 1 104 ? -2.033 -6.272 -5.435 1.00 93.06 104 TYR A O 1
ATOM 870 N N . GLY A 1 105 ? -2.862 -4.902 -3.848 1.00 93.12 105 GLY A N 1
ATOM 871 C CA . GLY A 1 105 ? -1.851 -5.172 -2.841 1.00 93.12 105 GLY A CA 1
ATOM 872 C C . GLY A 1 105 ? -2.162 -6.444 -2.069 1.00 93.12 105 GLY A C 1
ATOM 873 O O . GLY A 1 105 ? -3.318 -6.773 -1.813 1.00 93.12 105 GLY A O 1
ATOM 874 N N . ILE A 1 106 ? -1.106 -7.138 -1.673 1.00 94.12 106 ILE A N 1
ATOM 875 C CA . ILE A 1 106 ? -1.156 -8.334 -0.839 1.00 94.12 106 ILE A CA 1
ATOM 876 C C . ILE A 1 106 ? -0.700 -7.928 0.555 1.00 94.12 106 ILE A C 1
ATOM 878 O O . ILE A 1 106 ? 0.367 -7.327 0.691 1.00 94.12 106 ILE A O 1
ATOM 882 N N . ILE A 1 107 ? -1.482 -8.254 1.583 1.00 94.50 107 ILE A N 1
ATOM 883 C CA . ILE A 1 107 ? -1.074 -8.031 2.973 1.00 94.50 107 ILE A CA 1
ATOM 884 C C . ILE A 1 107 ? 0.132 -8.927 3.263 1.00 94.50 107 ILE A C 1
ATOM 886 O O . ILE A 1 107 ? 0.071 -10.147 3.113 1.00 94.50 107 ILE A O 1
ATOM 890 N N . LYS A 1 108 ? 1.241 -8.305 3.650 1.00 91.88 108 LYS A N 1
ATOM 891 C CA . LYS A 1 108 ? 2.483 -8.979 4.036 1.00 91.88 108 LYS A CA 1
ATOM 892 C C . LYS A 1 108 ? 2.627 -9.074 5.544 1.00 91.88 108 LYS A C 1
ATOM 894 O O . LYS A 1 108 ? 3.142 -10.074 6.028 1.00 91.88 108 LYS A O 1
ATOM 899 N N . ASP A 1 109 ? 2.197 -8.035 6.252 1.00 92.38 109 ASP A N 1
ATOM 900 C CA . ASP A 1 109 ? 2.297 -7.947 7.703 1.00 92.38 109 ASP A CA 1
ATOM 901 C C . ASP A 1 109 ? 1.149 -7.109 8.282 1.00 92.38 109 ASP A C 1
ATOM 903 O O . ASP A 1 109 ? 0.634 -6.202 7.615 1.00 92.38 109 ASP A O 1
ATOM 907 N N . VAL A 1 110 ? 0.765 -7.425 9.519 1.00 95.50 110 VAL A N 1
ATOM 908 C CA . VAL A 1 110 ? -0.265 -6.727 10.293 1.00 95.50 110 VAL A CA 1
ATOM 909 C C . VAL A 1 110 ? 0.247 -6.506 11.712 1.00 95.50 110 VAL A C 1
ATOM 911 O O . VAL A 1 110 ? 0.456 -7.451 12.470 1.00 95.50 110 VAL A O 1
ATOM 914 N N . GLY A 1 111 ? 0.399 -5.240 12.088 1.00 94.81 111 GLY A N 1
ATOM 915 C CA . GLY A 1 111 ? 0.811 -4.816 13.422 1.00 94.81 111 GLY A CA 1
ATOM 916 C C . GLY A 1 111 ? -0.320 -4.147 14.199 1.00 94.81 111 GLY A C 1
ATOM 917 O O . GLY A 1 111 ? -1.270 -3.618 13.620 1.00 94.81 111 GLY A O 1
ATOM 918 N N . ASN A 1 112 ? -0.195 -4.122 15.527 1.00 94.44 112 ASN A N 1
ATOM 919 C CA . ASN A 1 112 ? -1.066 -3.325 16.391 1.00 94.44 112 ASN A CA 1
ATOM 920 C C . ASN A 1 112 ? -0.503 -1.910 16.547 1.00 94.44 112 ASN A C 1
ATOM 922 O O . ASN A 1 112 ? 0.691 -1.739 16.787 1.00 94.44 112 ASN A O 1
ATOM 926 N N . ILE A 1 113 ? -1.379 -0.910 16.500 1.00 91.81 113 ILE A N 1
ATOM 927 C CA . ILE A 1 113 ? -1.059 0.456 16.916 1.00 91.81 113 ILE A CA 1
ATOM 928 C C . ILE A 1 113 ? -1.446 0.573 18.386 1.00 91.81 113 ILE A C 1
ATOM 930 O O . ILE A 1 113 ? -2.608 0.369 18.744 1.00 91.81 113 ILE A O 1
ATOM 934 N N . LEU A 1 114 ? -0.473 0.874 19.241 1.00 91.75 114 LEU A N 1
ATOM 935 C CA . LEU A 1 114 ? -0.670 1.015 20.681 1.00 91.75 114 LEU A CA 1
ATOM 936 C C . LEU A 1 114 ? -0.639 2.494 21.081 1.00 91.75 114 LEU A C 1
ATOM 938 O O . LEU A 1 114 ? 0.149 3.268 20.541 1.00 91.75 114 LEU A O 1
ATOM 942 N N . ASN A 1 115 ? -1.467 2.892 22.046 1.00 89.31 115 ASN A N 1
ATOM 943 C CA . ASN A 1 115 ? -1.343 4.203 22.685 1.00 89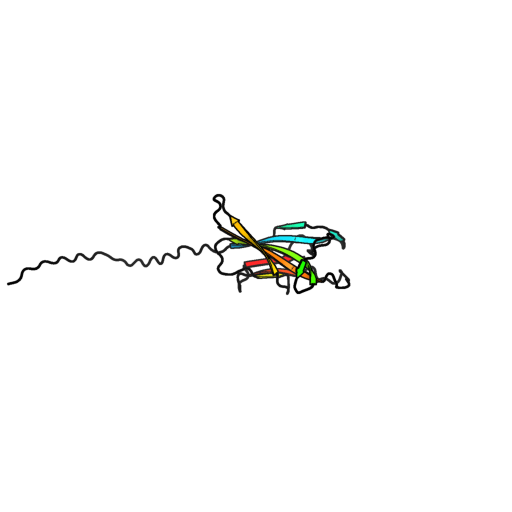.31 115 ASN A CA 1
ATOM 944 C C . ASN A 1 115 ? -0.255 4.202 23.780 1.00 89.31 115 ASN A C 1
ATOM 946 O O . ASN A 1 115 ? 0.331 3.167 24.097 1.00 89.31 115 ASN A O 1
ATOM 950 N N . GLY A 1 116 ? -0.029 5.353 24.424 1.00 89.94 116 GLY A N 1
ATOM 951 C CA . GLY A 1 116 ? 0.954 5.493 25.512 1.00 89.94 116 GLY A CA 1
ATOM 952 C C . GLY A 1 116 ? 0.694 4.631 26.760 1.00 89.94 116 GLY A C 1
ATOM 953 O O . GLY A 1 116 ? 1.548 4.557 27.636 1.00 89.94 116 GLY A O 1
ATOM 954 N N . SER A 1 117 ? -0.463 3.970 26.851 1.00 93.62 117 SER A N 1
ATOM 955 C CA . SER A 1 117 ? -0.817 3.015 27.909 1.00 93.62 117 SER A CA 1
ATOM 956 C C . SER A 1 117 ? -0.805 1.558 27.426 1.00 93.62 117 SER A C 1
ATOM 958 O O . SER A 1 117 ? -1.352 0.693 28.105 1.00 93.62 117 SER A O 1
ATOM 960 N N . ASN A 1 118 ? -0.194 1.272 26.268 1.00 92.69 118 ASN A N 1
ATOM 961 C CA . ASN A 1 118 ? -0.147 -0.050 25.627 1.00 92.69 118 ASN A CA 1
ATOM 962 C C . ASN A 1 118 ? -1.525 -0.643 25.281 1.00 92.69 118 ASN A C 1
ATOM 964 O O . ASN A 1 118 ? -1.671 -1.858 25.153 1.00 92.69 118 ASN A O 1
ATOM 968 N N . ILE A 1 119 ? -2.542 0.202 25.114 1.00 88.56 119 ILE A N 1
ATOM 969 C CA . ILE A 1 119 ? -3.869 -0.214 24.656 1.00 88.56 119 ILE A CA 1
ATOM 970 C C . ILE A 1 119 ? -3.876 -0.184 23.131 1.00 88.56 119 ILE A C 1
ATOM 972 O O . ILE A 1 119 ? -3.415 0.789 22.532 1.00 88.56 119 ILE A O 1
ATOM 976 N N . ILE A 1 120 ? -4.412 -1.235 22.508 1.00 89.75 120 ILE A N 1
ATOM 977 C CA . ILE A 1 120 ? -4.594 -1.299 21.055 1.00 89.75 120 ILE A CA 1
ATOM 978 C C . ILE A 1 120 ? -5.638 -0.258 20.643 1.00 89.75 120 ILE A C 1
ATOM 980 O O . ILE A 1 120 ? -6.785 -0.324 21.078 1.00 89.75 120 ILE A O 1
ATOM 984 N N . ILE A 1 121 ? -5.230 0.683 19.795 1.00 90.38 121 ILE A N 1
ATOM 985 C CA . ILE A 1 121 ? -6.071 1.763 19.253 1.00 90.38 121 ILE A CA 1
ATOM 986 C C . ILE A 1 121 ? -6.241 1.680 17.732 1.00 90.38 121 ILE A C 1
ATOM 988 O O . ILE A 1 121 ? -6.850 2.558 17.124 1.00 90.38 121 ILE A O 1
ATOM 992 N N . GLY A 1 122 ? -5.673 0.654 17.104 1.00 91.69 122 GLY A N 1
ATOM 993 C CA . GLY A 1 122 ? -5.728 0.473 15.664 1.00 91.69 122 GLY A CA 1
ATOM 994 C C . GLY A 1 122 ? -4.831 -0.652 15.177 1.00 91.69 122 GLY A C 1
ATOM 995 O O . GLY A 1 122 ? -4.186 -1.352 15.964 1.00 91.69 122 GLY A O 1
ATOM 996 N N . LYS A 1 123 ? -4.769 -0.795 13.857 1.00 93.44 123 LYS A N 1
ATOM 997 C CA . LYS A 1 123 ? -3.888 -1.729 13.155 1.00 93.44 123 LYS A CA 1
ATOM 998 C C . LYS A 1 123 ? -3.110 -1.011 12.063 1.00 93.44 123 LYS A C 1
ATOM 1000 O O . LYS A 1 123 ? -3.630 -0.091 11.438 1.00 93.44 123 LYS A O 1
ATOM 1005 N 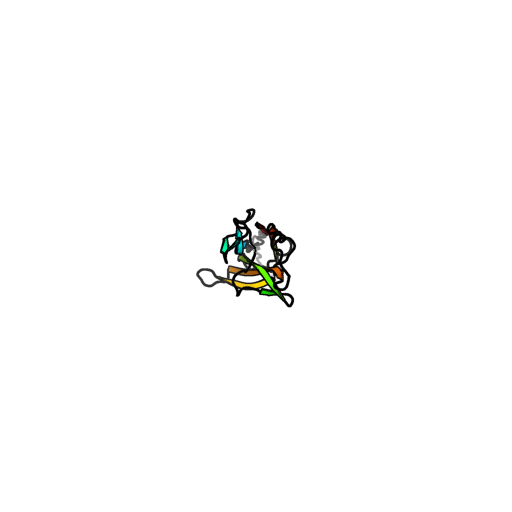N . ILE A 1 124 ? -1.889 -1.463 11.815 1.00 95.12 124 ILE A N 1
ATOM 1006 C CA . ILE A 1 124 ? -1.082 -1.057 10.666 1.00 95.12 124 ILE A CA 1
ATOM 1007 C C . ILE A 1 124 ? -0.900 -2.259 9.744 1.00 95.12 124 ILE A C 1
ATOM 1009 O O . ILE A 1 124 ? -0.554 -3.349 10.194 1.00 95.12 124 ILE A O 1
ATOM 1013 N N . TYR A 1 125 ? -1.154 -2.064 8.458 1.00 95.50 125 TYR A N 1
ATOM 1014 C CA . TYR A 1 125 ? -1.066 -3.091 7.430 1.00 95.50 125 TYR A CA 1
ATOM 1015 C C . TYR A 1 125 ? 0.050 -2.724 6.464 1.00 95.50 125 TYR A C 1
ATOM 1017 O O . TYR A 1 125 ? 0.041 -1.627 5.902 1.00 95.50 125 TYR A O 1
ATOM 1025 N N . ARG A 1 126 ? 0.983 -3.648 6.235 1.00 94.75 126 ARG A N 1
ATOM 1026 C CA . ARG A 1 126 ? 1.975 -3.525 5.166 1.00 94.75 126 ARG A CA 1
ATOM 1027 C C . ARG A 1 126 ? 1.489 -4.308 3.956 1.00 94.75 126 ARG A C 1
ATOM 1029 O O . ARG A 1 126 ? 1.409 -5.535 3.997 1.00 94.75 126 ARG A O 1
ATOM 1036 N N . PHE A 1 127 ? 1.203 -3.602 2.873 1.00 94.25 127 PHE A N 1
ATOM 1037 C CA . PHE A 1 127 ? 0.862 -4.183 1.582 1.00 94.25 127 PHE A CA 1
ATOM 1038 C C . PHE A 1 127 ? 2.086 -4.249 0.680 1.00 94.25 127 PHE A C 1
ATOM 1040 O O . PHE A 1 127 ? 2.900 -3.334 0.686 1.00 94.25 127 PHE A O 1
ATOM 1047 N N . PHE A 1 128 ? 2.166 -5.284 -0.151 1.00 92.00 128 PHE A N 1
ATOM 1048 C CA . PHE A 1 128 ? 3.057 -5.338 -1.305 1.00 92.00 128 PHE A CA 1
ATOM 1049 C C . PHE A 1 128 ? 2.236 -5.407 -2.592 1.00 92.00 128 PHE A C 1
ATOM 1051 O O . PHE A 1 128 ? 1.385 -6.287 -2.732 1.00 92.00 128 PHE A O 1
ATOM 1058 N N . VAL A 1 129 ? 2.484 -4.499 -3.536 1.00 90.88 129 VAL A N 1
ATOM 1059 C CA . VAL A 1 129 ? 1.788 -4.461 -4.828 1.00 90.88 129 VAL A CA 1
ATOM 1060 C C . VAL A 1 129 ? 2.730 -4.913 -5.944 1.00 90.88 129 VAL A C 1
ATOM 1062 O O . VAL A 1 129 ? 3.565 -4.118 -6.384 1.00 90.88 129 VAL A O 1
ATOM 1065 N N . PRO A 1 130 ? 2.610 -6.157 -6.447 1.00 87.50 130 PRO A N 1
ATOM 1066 C CA . PRO A 1 130 ? 3.513 -6.680 -7.468 1.00 87.50 130 PRO A CA 1
ATOM 1067 C C . PRO A 1 130 ? 3.324 -5.951 -8.799 1.00 87.50 130 PRO A C 1
ATOM 1069 O O . PRO A 1 130 ? 2.254 -6.017 -9.401 1.00 87.50 130 PRO A O 1
ATOM 1072 N N . LYS A 1 131 ? 4.371 -5.309 -9.316 1.00 81.50 131 LYS A N 1
ATOM 1073 C CA . LYS A 1 131 ? 4.369 -4.623 -10.619 1.00 81.50 131 LYS A CA 1
ATOM 1074 C C . LYS A 1 131 ? 4.941 -5.505 -11.729 1.00 81.50 131 LYS A C 1
ATOM 1076 O O . LYS A 1 131 ? 4.355 -5.584 -12.808 1.00 81.50 131 LYS A O 1
ATOM 1081 N N . LYS A 1 132 ? 6.053 -6.202 -11.479 1.00 80.19 132 LYS A N 1
ATOM 1082 C CA . LYS A 1 132 ? 6.776 -6.952 -12.519 1.00 80.19 132 LYS A CA 1
ATOM 1083 C C . LYS A 1 132 ? 7.449 -8.207 -11.972 1.00 80.19 132 LYS A C 1
ATOM 1085 O O . LYS A 1 132 ? 8.060 -8.143 -10.916 1.00 80.19 132 LYS A O 1
ATOM 1090 N N . SER A 1 133 ? 7.361 -9.323 -12.695 1.00 83.00 133 SER A N 1
ATOM 1091 C CA . SER A 1 133 ? 8.087 -10.551 -12.341 1.00 83.00 133 SER A CA 1
ATOM 1092 C C . SER A 1 133 ? 9.589 -10.375 -12.573 1.00 83.00 133 SER A C 1
ATOM 1094 O O . SER A 1 133 ? 9.999 -9.817 -13.596 1.00 83.00 133 SER A O 1
ATOM 1096 N N . VAL A 1 134 ? 10.403 -10.895 -11.654 1.00 78.88 134 VAL A N 1
ATOM 1097 C CA . VAL A 1 134 ? 11.872 -10.914 -11.759 1.00 78.88 134 VAL A CA 1
ATOM 1098 C C . VAL A 1 134 ? 12.337 -11.686 -12.996 1.00 78.88 134 VAL A C 1
ATOM 1100 O O . VAL A 1 134 ? 13.334 -11.326 -13.613 1.00 78.88 134 VAL A O 1
ATOM 1103 N N . ASN A 1 135 ? 11.576 -12.698 -13.417 1.00 77.38 135 ASN A N 1
ATOM 1104 C CA . ASN A 1 135 ? 11.919 -13.549 -14.558 1.00 77.38 135 ASN A CA 1
ATOM 1105 C C . ASN A 1 135 ? 11.523 -12.949 -15.916 1.00 77.38 135 ASN A C 1
ATOM 1107 O O . ASN A 1 135 ? 11.782 -13.550 -16.958 1.00 77.38 135 ASN A O 1
ATOM 1111 N N . SER A 1 136 ? 10.866 -11.786 -15.936 1.00 71.75 136 SER A N 1
ATOM 1112 C CA . SER A 1 136 ? 10.477 -11.141 -17.190 1.00 71.75 136 SER A CA 1
ATOM 1113 C C . SER A 1 136 ? 11.659 -10.383 -17.808 1.00 71.75 136 SER A C 1
ATOM 1115 O O . SER A 1 136 ? 12.215 -9.478 -17.185 1.00 71.75 136 SER A O 1
ATOM 1117 N N . ASN A 1 137 ? 12.035 -10.725 -19.050 1.00 55.53 137 ASN A N 1
ATOM 1118 C CA . ASN A 1 137 ? 13.077 -10.009 -19.799 1.00 55.53 137 ASN A CA 1
ATOM 1119 C C . ASN A 1 137 ? 12.707 -8.516 -19.924 1.00 55.53 137 ASN A C 1
ATOM 1121 O O . ASN A 1 137 ? 11.641 -8.201 -20.462 1.00 55.53 137 ASN A O 1
ATOM 1125 N N . PRO A 1 138 ? 13.529 -7.580 -19.418 1.00 51.88 138 PRO A N 1
ATOM 1126 C CA . PRO A 1 138 ? 13.098 -6.200 -19.281 1.00 51.88 138 PRO A CA 1
ATOM 1127 C C . PRO A 1 138 ? 13.470 -5.301 -20.468 1.00 51.88 138 PRO A C 1
ATOM 1129 O O . PRO A 1 138 ? 14.639 -5.130 -20.788 1.00 51.88 138 PRO A O 1
ATOM 1132 N N . THR A 1 139 ? 12.485 -4.566 -20.985 1.00 54.50 139 THR A N 1
ATOM 1133 C CA . THR A 1 139 ? 12.668 -3.175 -21.434 1.00 54.50 139 THR A CA 1
ATOM 1134 C C . THR A 1 139 ? 11.922 -2.271 -20.456 1.00 54.50 139 THR A C 1
ATOM 1136 O O . THR A 1 139 ? 10.697 -2.194 -20.475 1.00 54.50 139 THR A O 1
ATOM 1139 N N . PHE A 1 140 ? 12.644 -1.652 -19.515 1.00 55.84 140 PHE A N 1
ATOM 1140 C CA . PHE A 1 140 ? 12.045 -0.859 -18.427 1.00 55.84 140 PHE A CA 1
ATOM 1141 C C . PHE A 1 140 ? 11.360 0.428 -18.902 1.00 55.84 140 PHE A C 1
ATOM 1143 O O . PHE A 1 140 ? 10.411 0.858 -18.260 1.00 55.84 140 PHE A O 1
ATOM 1150 N N . GLY A 1 141 ? 11.727 0.956 -20.076 1.00 56.06 141 GLY A N 1
ATOM 1151 C CA . GLY A 1 141 ? 11.042 2.093 -20.709 1.00 56.06 141 GLY A CA 1
ATOM 1152 C C . GLY A 1 141 ? 9.589 1.834 -21.146 1.00 56.06 141 GLY A C 1
ATOM 1153 O O . GLY A 1 141 ? 8.994 2.692 -21.783 1.00 56.06 141 GLY A O 1
ATOM 1154 N N . GLN A 1 142 ? 9.026 0.657 -20.852 1.00 52.06 142 GLN A N 1
ATOM 1155 C CA . GLN A 1 142 ? 7.626 0.295 -21.119 1.00 52.06 142 GLN A CA 1
ATOM 1156 C C . GLN A 1 142 ? 6.795 0.096 -19.844 1.00 52.06 142 GLN A C 1
ATOM 1158 O O . GLN A 1 142 ? 5.620 -0.258 -19.933 1.00 52.06 142 GLN A O 1
ATOM 1163 N N . VAL A 1 143 ? 7.390 0.251 -18.657 1.00 58.56 143 VAL A N 1
ATOM 1164 C CA . VAL A 1 143 ? 6.629 0.182 -17.408 1.00 58.56 143 VAL A CA 1
ATOM 1165 C C . VAL A 1 143 ? 5.994 1.546 -17.190 1.00 58.56 143 VAL A C 1
ATOM 1167 O O . VAL A 1 143 ? 6.710 2.517 -16.970 1.00 58.56 143 VAL A O 1
ATOM 1170 N N . ASP A 1 144 ? 4.665 1.612 -17.260 1.00 63.31 144 ASP A N 1
ATOM 1171 C CA . ASP A 1 144 ? 3.949 2.803 -16.816 1.00 63.31 144 ASP A CA 1
ATOM 1172 C C . ASP A 1 144 ? 4.166 2.963 -15.307 1.00 63.31 144 ASP A C 1
ATOM 1174 O O . ASP A 1 144 ? 3.790 2.101 -14.501 1.00 63.31 144 ASP A O 1
ATOM 1178 N N . VAL A 1 145 ? 4.890 4.019 -14.960 1.00 69.38 145 VAL A N 1
ATOM 1179 C CA . VAL A 1 145 ? 5.190 4.410 -13.583 1.00 69.38 145 VAL A CA 1
ATOM 1180 C C . VAL A 1 145 ? 4.045 5.235 -13.000 1.00 69.38 145 VAL A C 1
ATOM 1182 O O . VAL A 1 145 ? 3.766 5.128 -11.806 1.00 69.38 145 VAL A O 1
ATOM 1185 N N . ASN A 1 146 ? 3.262 5.893 -13.865 1.00 79.25 146 ASN A N 1
ATOM 1186 C CA . ASN A 1 146 ? 2.100 6.645 -13.439 1.00 79.25 146 ASN A CA 1
ATOM 1187 C C . ASN A 1 146 ? 0.956 5.698 -13.103 1.00 79.25 146 ASN A C 1
ATOM 1189 O O . ASN A 1 146 ? 0.489 4.912 -13.923 1.00 79.25 146 ASN A O 1
ATOM 1193 N N . ASP A 1 147 ? 0.453 5.806 -11.886 1.00 88.00 147 ASP A N 1
ATOM 1194 C CA . ASP A 1 147 ? -0.695 5.039 -11.441 1.00 88.00 147 ASP A CA 1
ATOM 1195 C C . ASP A 1 147 ? -1.471 5.816 -10.379 1.00 88.00 147 ASP A C 1
ATOM 1197 O O . ASP A 1 147 ? -1.146 6.940 -10.007 1.00 88.00 147 ASP A O 1
ATOM 1201 N N . THR A 1 148 ? -2.549 5.233 -9.869 1.00 91.69 148 THR A N 1
ATOM 1202 C CA . THR A 1 148 ? -3.249 5.787 -8.707 1.00 91.69 148 THR A CA 1
ATOM 1203 C C . THR A 1 148 ? -3.277 4.763 -7.591 1.00 91.69 148 THR A C 1
ATOM 1205 O O . THR A 1 148 ? -3.766 3.646 -7.784 1.00 91.69 148 THR A O 1
ATOM 1208 N N . LEU A 1 149 ? -2.783 5.154 -6.421 1.00 92.81 149 LEU A N 1
ATOM 1209 C CA . LEU A 1 149 ? -2.923 4.420 -5.176 1.00 92.81 149 LEU A CA 1
ATOM 1210 C C . LEU A 1 149 ? -4.316 4.666 -4.606 1.00 92.81 149 LEU A C 1
ATOM 1212 O O . LEU A 1 149 ? -4.717 5.814 -4.437 1.00 92.81 149 LEU A O 1
ATOM 1216 N N . ARG A 1 150 ? -5.045 3.597 -4.284 1.00 95.31 150 ARG A N 1
ATOM 1217 C CA . ARG A 1 150 ? -6.362 3.660 -3.638 1.00 95.31 150 ARG A CA 1
ATOM 1218 C C . ARG A 1 150 ? -6.445 2.690 -2.468 1.00 95.31 150 ARG A C 1
ATOM 1220 O O . ARG A 1 150 ? -6.049 1.533 -2.610 1.00 95.31 150 ARG A O 1
ATOM 1227 N N . VAL A 1 151 ? -7.013 3.143 -1.353 1.00 94.31 151 VAL A N 1
ATOM 1228 C CA . VAL A 1 151 ? -7.322 2.308 -0.180 1.00 94.31 151 VAL A CA 1
ATOM 1229 C C . VAL A 1 151 ? -8.822 2.306 0.069 1.00 94.31 151 VAL A C 1
ATOM 1231 O O . VAL A 1 151 ? -9.448 3.369 0.065 1.00 94.31 151 VAL A O 1
ATOM 1234 N N . TYR A 1 152 ? -9.378 1.119 0.301 1.00 92.94 152 TYR A N 1
ATOM 1235 C CA . TYR A 1 152 ? -10.807 0.880 0.477 1.00 92.94 152 TYR A CA 1
ATOM 1236 C C . TYR A 1 152 ? -11.110 0.224 1.827 1.00 92.94 152 TYR A C 1
ATOM 1238 O O . TYR A 1 152 ? -10.361 -0.654 2.255 1.00 92.94 152 TYR A O 1
ATOM 1246 N N . ASP A 1 153 ? -12.247 0.576 2.434 1.00 89.25 153 ASP A N 1
ATOM 1247 C CA . ASP A 1 153 ? -12.840 -0.108 3.601 1.00 89.25 153 ASP A CA 1
ATOM 1248 C C . ASP A 1 153 ? -13.809 -1.230 3.172 1.00 89.25 153 ASP A C 1
ATOM 1250 O O . ASP A 1 153 ? -14.940 -1.334 3.637 1.00 89.25 153 ASP A O 1
ATOM 1254 N N . GLY A 1 154 ? -13.395 -2.030 2.189 1.00 84.94 154 GLY A N 1
ATOM 1255 C CA . GLY A 1 154 ? -14.271 -2.943 1.458 1.00 84.94 154 GLY A CA 1
ATOM 1256 C C . GLY A 1 154 ? -14.737 -2.319 0.145 1.00 84.94 154 GLY A C 1
ATOM 1257 O O . GLY A 1 154 ? -14.175 -2.627 -0.906 1.00 84.94 154 GLY A O 1
ATOM 1258 N N . ILE A 1 155 ? -15.730 -1.422 0.187 1.00 85.25 155 ILE A N 1
ATOM 1259 C CA . ILE A 1 155 ? -16.308 -0.820 -1.034 1.00 85.25 155 ILE A CA 1
ATOM 1260 C C . ILE A 1 155 ? -16.058 0.681 -1.197 1.00 85.25 155 ILE A C 1
ATOM 1262 O O . ILE A 1 155 ? -16.066 1.156 -2.333 1.00 85.25 155 ILE A O 1
ATOM 1266 N N . GLN A 1 156 ? -15.838 1.448 -0.123 1.00 90.00 156 GLN A N 1
ATOM 1267 C CA . GLN A 1 156 ? -15.651 2.896 -0.242 1.00 90.00 156 GLN A CA 1
ATOM 1268 C C . GLN A 1 156 ? -14.170 3.248 -0.279 1.00 90.00 156 GLN A C 1
ATOM 1270 O O . GLN A 1 156 ? -13.378 2.738 0.508 1.00 90.00 156 GLN A O 1
ATOM 1275 N N . ILE A 1 157 ? -13.798 4.178 -1.157 1.00 92.19 157 ILE A N 1
ATOM 1276 C CA . ILE A 1 157 ? -12.451 4.752 -1.165 1.00 92.19 157 ILE A CA 1
ATOM 1277 C C . ILE A 1 157 ? -12.298 5.648 0.066 1.00 92.19 157 ILE A C 1
ATOM 1279 O O . ILE A 1 157 ? -13.109 6.546 0.293 1.00 92.19 157 ILE A O 1
ATOM 1283 N N . LYS A 1 158 ? -11.237 5.422 0.842 1.00 91.81 158 LYS A N 1
ATOM 1284 C CA . LYS A 1 158 ? -10.849 6.266 1.986 1.00 91.81 158 LYS A CA 1
ATOM 1285 C C . LYS A 1 158 ? -9.600 7.087 1.729 1.00 91.81 158 LYS A C 1
ATOM 1287 O O . LYS A 1 158 ? -9.416 8.133 2.346 1.00 91.81 158 LYS A O 1
ATOM 1292 N N . PHE A 1 159 ? -8.760 6.620 0.816 1.00 93.31 159 PHE A N 1
ATOM 1293 C CA . PHE A 1 159 ? -7.539 7.298 0.425 1.00 93.31 159 PHE A CA 1
ATOM 1294 C C . PHE A 1 159 ? -7.317 7.132 -1.072 1.00 93.31 159 PHE A C 1
ATOM 1296 O O . PHE A 1 159 ? -7.477 6.029 -1.600 1.00 93.31 159 PHE A O 1
ATOM 1303 N N . GLU A 1 160 ? -6.912 8.212 -1.728 1.00 94.00 160 GLU A N 1
ATOM 1304 C CA . GLU A 1 160 ? -6.492 8.217 -3.121 1.00 94.00 160 GLU A CA 1
ATOM 1305 C C . GLU A 1 160 ? -5.283 9.144 -3.296 1.00 94.00 160 GLU A C 1
ATOM 1307 O O . GLU A 1 160 ? -5.323 10.296 -2.876 1.00 94.00 160 GLU A O 1
ATOM 1312 N N . ALA A 1 161 ? -4.214 8.661 -3.922 1.00 92.75 161 ALA A N 1
ATOM 1313 C CA . ALA A 1 161 ? -3.056 9.473 -4.292 1.00 92.75 161 ALA A CA 1
ATOM 1314 C C . ALA A 1 161 ? -2.553 9.072 -5.675 1.00 92.75 161 ALA A C 1
ATOM 1316 O O . ALA A 1 161 ? -2.596 7.898 -6.048 1.00 92.75 161 ALA A O 1
ATOM 1317 N N . GLY A 1 162 ? -2.060 10.045 -6.434 1.00 90.25 162 GLY A N 1
ATOM 1318 C CA . GLY A 1 162 ? -1.345 9.752 -7.669 1.00 90.25 162 GLY A CA 1
ATOM 1319 C C . GLY A 1 162 ? 0.029 9.172 -7.349 1.00 90.25 162 GLY A C 1
ATOM 1320 O O . GLY A 1 162 ? 0.704 9.649 -6.443 1.00 90.25 162 GLY A O 1
ATOM 1321 N N . ILE A 1 163 ? 0.437 8.152 -8.087 1.00 86.06 163 ILE A N 1
ATOM 1322 C CA . ILE A 1 163 ? 1.815 7.676 -8.138 1.00 86.06 163 ILE A CA 1
ATOM 1323 C C . ILE A 1 163 ? 2.366 8.172 -9.460 1.00 86.06 163 ILE A C 1
ATOM 1325 O O . ILE A 1 163 ? 1.702 8.013 -10.486 1.00 86.06 163 ILE A O 1
ATOM 1329 N N . ARG A 1 164 ? 3.511 8.836 -9.409 1.00 78.69 164 ARG A N 1
ATOM 1330 C CA . ARG A 1 164 ? 4.309 9.069 -10.604 1.00 78.69 164 ARG A CA 1
ATOM 1331 C C . ARG A 1 164 ? 5.280 7.920 -10.776 1.00 78.69 164 ARG A C 1
ATOM 1333 O O . ARG A 1 164 ? 5.493 7.193 -9.773 1.00 78.69 164 ARG A O 1
#

Secondary structure (DSSP, 8-state):
---------------------------EEEEEEEEEEEEETTEEEEEEEEE--TT-B-SSEEE---STT--EEETTEEEEEEEEEEEEES--SS--EEEETTEEPEEEEEEEEE-TTS-EEEEEEEEEEEEEETTSPP-GGGS---EEEEEESSSSEEEEEEE-

Radius of gyration: 25.62 Å; chains: 1; bounding box: 86×33×76 Å

Foldseek 3Di:
DDDDDDDDDDDDDPPPPPPVPPDPPPKAKDFFKKFAWFQDPNDTHDRDMDTDDFPEEDPTLGWHDPDPPDFDDDPHATFTWMKIKMKIFADQPADKWKDWAPWTWDFPDKDFDADPVRDGGTIMTITTTGQGTPPDDDPPVPRDSWTKMFMDSVPDTNGIYIGD